Protein AF-A0A4Y2JC94-F1 (afdb_monomer)

Nearest PDB structures (foldseek):
  6weo-assembly5_L  TM=2.349E-01  e=5.778E+00  Mus musculus

Organism: Araneus ventricosus (NCBI:txid182803)

Structure (mmCIF, N/CA/C/O backbone):
data_AF-A0A4Y2JC94-F1
#
_entry.id   AF-A0A4Y2JC94-F1
#
loop_
_atom_site.group_PDB
_atom_site.id
_atom_site.type_symbol
_atom_site.label_atom_id
_atom_site.label_alt_id
_atom_site.label_comp_id
_atom_site.label_asym_id
_atom_site.label_entity_id
_atom_site.label_seq_id
_atom_site.pdbx_PDB_ins_code
_atom_site.Cartn_x
_atom_site.Cartn_y
_atom_site.Cartn_z
_atom_site.occupancy
_atom_site.B_iso_or_equiv
_atom_site.auth_seq_id
_atom_site.auth_comp_id
_atom_site.auth_asym_id
_atom_site.auth_atom_id
_atom_site.pdbx_PDB_model_num
ATOM 1 N N . MET A 1 1 ? -6.325 6.523 -26.803 1.00 33.41 1 MET A N 1
ATOM 2 C CA . MET A 1 1 ? -6.573 7.580 -25.798 1.00 33.41 1 MET A CA 1
ATOM 3 C C . MET A 1 1 ? -5.343 7.678 -24.905 1.00 33.41 1 MET A C 1
ATOM 5 O O . MET A 1 1 ? -5.201 6.906 -23.967 1.00 33.41 1 MET A O 1
ATOM 9 N N . TYR A 1 2 ? -4.386 8.533 -25.268 1.00 36.00 2 TYR A N 1
ATOM 10 C CA . TYR A 1 2 ? -3.167 8.730 -24.484 1.00 36.00 2 TYR A CA 1
ATOM 11 C C . TYR A 1 2 ? -3.521 9.603 -23.281 1.00 36.00 2 TYR A C 1
ATOM 13 O O . TYR A 1 2 ? -3.693 10.810 -23.431 1.00 36.00 2 TYR A O 1
ATOM 21 N N . MET A 1 3 ? -3.667 9.008 -22.095 1.00 40.44 3 MET A N 1
ATOM 22 C CA . MET A 1 3 ? -3.649 9.783 -20.855 1.00 40.44 3 MET A CA 1
ATOM 23 C C . MET A 1 3 ? -2.254 10.401 -20.719 1.00 40.44 3 MET A C 1
ATOM 25 O O . MET A 1 3 ? -1.326 9.794 -20.181 1.00 40.44 3 MET A O 1
ATOM 29 N N . VAL A 1 4 ? -2.092 11.620 -21.233 1.00 46.34 4 VAL A N 1
ATOM 30 C CA . VAL A 1 4 ? -1.063 12.536 -20.753 1.00 46.34 4 VAL A CA 1
ATOM 31 C C . VAL A 1 4 ? -1.440 12.816 -19.306 1.00 46.34 4 VAL A C 1
ATOM 33 O O . VAL A 1 4 ? -2.282 13.657 -19.016 1.00 46.34 4 VAL A O 1
ATOM 36 N N . ALA A 1 5 ? -0.886 12.018 -18.396 1.00 52.91 5 ALA A N 1
ATOM 37 C CA . ALA A 1 5 ? -1.022 12.244 -16.974 1.00 52.91 5 ALA A CA 1
ATOM 38 C C . ALA A 1 5 ? -0.443 13.629 -16.671 1.00 52.91 5 ALA A C 1
ATOM 40 O O . ALA A 1 5 ? 0.779 13.803 -16.617 1.00 52.91 5 ALA A O 1
ATOM 41 N N . CYS A 1 6 ? -1.313 14.620 -16.480 1.00 52.81 6 CYS A N 1
ATOM 42 C CA . CYS A 1 6 ? -0.955 15.799 -15.715 1.00 52.81 6 CYS A CA 1
ATOM 43 C C . CYS A 1 6 ? -0.529 15.277 -14.346 1.00 52.81 6 CYS A C 1
ATOM 45 O O . CYS A 1 6 ? -1.361 14.843 -13.557 1.00 52.81 6 CYS A O 1
ATOM 47 N N . ARG A 1 7 ? 0.783 15.237 -14.097 1.00 66.06 7 ARG A N 1
ATOM 48 C CA . ARG A 1 7 ? 1.368 14.872 -12.803 1.00 66.06 7 ARG A CA 1
ATOM 49 C C . ARG A 1 7 ? 1.030 15.969 -11.796 1.00 66.06 7 ARG A C 1
ATOM 51 O O . ARG A 1 7 ? 1.873 16.796 -11.469 1.00 66.06 7 ARG A O 1
ATOM 58 N N . ASN A 1 8 ? -0.226 16.006 -11.381 1.00 77.94 8 ASN A N 1
ATOM 59 C CA . ASN A 1 8 ? -0.781 16.945 -10.426 1.00 77.94 8 ASN A CA 1
ATOM 60 C C . ASN A 1 8 ? -1.123 16.216 -9.121 1.00 77.94 8 ASN A C 1
ATOM 62 O O . ASN A 1 8 ? -1.103 14.983 -9.044 1.00 77.94 8 ASN A O 1
ATOM 66 N N . GLU A 1 9 ? -1.414 16.991 -8.082 1.00 84.19 9 GLU A N 1
ATOM 67 C CA . GLU A 1 9 ? -1.680 16.466 -6.742 1.00 84.19 9 GLU A CA 1
ATOM 68 C C . GLU A 1 9 ? -2.864 15.499 -6.719 1.00 84.19 9 GLU A C 1
ATOM 70 O O . GLU A 1 9 ? -2.778 14.462 -6.070 1.00 84.19 9 GLU A O 1
ATOM 75 N N . ALA A 1 10 ? -3.912 15.762 -7.507 1.00 88.25 10 ALA A N 1
ATOM 76 C CA . ALA A 1 10 ? -5.076 14.883 -7.613 1.00 88.25 10 ALA A CA 1
ATOM 77 C C . ALA A 1 10 ? -4.709 13.477 -8.118 1.00 88.25 10 ALA A C 1
ATOM 79 O O . ALA A 1 10 ? -5.179 12.479 -7.575 1.00 88.25 10 ALA A O 1
ATOM 80 N N . THR A 1 11 ? -3.824 13.378 -9.115 1.00 89.19 11 THR A N 1
ATOM 81 C CA . THR A 1 11 ? -3.361 12.079 -9.633 1.00 89.19 11 THR A CA 1
ATOM 82 C C . THR A 1 11 ? -2.512 11.340 -8.601 1.00 89.19 11 THR A C 1
ATOM 84 O O . THR A 1 11 ? -2.644 10.128 -8.435 1.00 89.19 11 THR A O 1
ATOM 87 N N . SER A 1 12 ? -1.648 12.068 -7.888 1.00 89.06 12 SER A N 1
ATOM 88 C CA . SER A 1 12 ? -0.847 11.498 -6.800 1.00 89.06 12 SER A CA 1
ATOM 89 C C . SER A 1 12 ? -1.735 10.987 -5.664 1.00 89.06 12 SER A C 1
ATOM 91 O O . SER A 1 12 ? -1.486 9.915 -5.122 1.00 89.06 12 SER A O 1
ATOM 93 N N . GLU A 1 13 ? -2.781 11.732 -5.319 1.00 90.94 13 GLU A N 1
ATOM 94 C CA . GLU A 1 13 ? -3.723 11.379 -4.261 1.00 90.94 13 GLU A CA 1
ATOM 95 C C . GLU A 1 13 ? -4.585 10.172 -4.644 1.00 90.94 13 GLU A C 1
ATOM 97 O O . GLU A 1 13 ? -4.734 9.244 -3.852 1.00 90.94 13 GLU A O 1
ATOM 102 N N . ALA A 1 14 ? -5.083 10.124 -5.882 1.00 92.00 14 ALA A N 1
ATOM 103 C CA . ALA A 1 14 ? -5.807 8.963 -6.394 1.00 92.00 14 ALA A CA 1
ATOM 104 C C . ALA A 1 14 ? -4.934 7.699 -6.358 1.00 92.00 14 ALA A C 1
ATOM 106 O O . ALA A 1 14 ? -5.384 6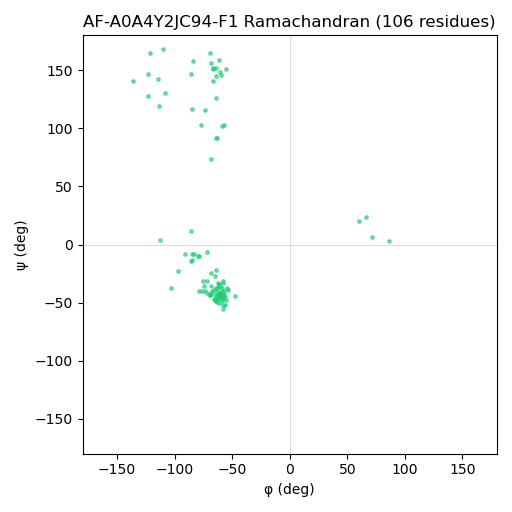.645 -5.908 1.00 92.00 14 ALA A O 1
ATOM 107 N N . LEU A 1 15 ? -3.665 7.812 -6.766 1.00 91.38 15 LEU A N 1
ATOM 108 C CA . LEU A 1 15 ? -2.712 6.707 -6.687 1.00 91.38 15 LEU A CA 1
ATOM 109 C C . LEU A 1 15 ? -2.461 6.281 -5.233 1.00 91.38 15 LEU A C 1
ATOM 111 O O . LEU A 1 15 ? -2.500 5.086 -4.946 1.00 91.38 15 LEU A O 1
ATOM 115 N N . ARG A 1 16 ? -2.281 7.236 -4.307 1.00 91.81 16 ARG A N 1
ATOM 116 C CA . ARG A 1 16 ? -2.153 6.968 -2.865 1.00 91.81 16 ARG A CA 1
ATOM 117 C C . ARG A 1 16 ? -3.351 6.183 -2.332 1.00 91.81 16 ARG A C 1
ATOM 119 O O . ARG A 1 16 ? -3.155 5.213 -1.604 1.00 91.81 16 ARG A O 1
ATOM 126 N N . LEU A 1 17 ? -4.574 6.602 -2.661 1.00 91.88 17 LEU A N 1
ATOM 127 C CA . LEU A 1 17 ? -5.811 5.972 -2.190 1.00 91.88 17 LEU A CA 1
ATOM 128 C C . LEU A 1 17 ? -5.960 4.547 -2.729 1.00 91.88 17 LEU A C 1
ATOM 130 O O . LEU A 1 17 ? -6.193 3.625 -1.948 1.00 91.88 17 LEU A O 1
ATOM 134 N N . LEU A 1 18 ? -5.760 4.357 -4.037 1.00 90.69 18 LEU A N 1
ATOM 135 C CA . LEU A 1 18 ? -5.808 3.036 -4.666 1.00 90.69 18 LEU A CA 1
ATOM 136 C C . LEU A 1 18 ? -4.794 2.090 -4.018 1.00 90.69 18 LEU A C 1
ATOM 138 O O . LEU A 1 18 ? -5.167 1.027 -3.521 1.00 90.69 18 LEU A O 1
ATOM 142 N N . TRP A 1 19 ? -3.532 2.513 -3.920 1.00 90.38 19 TRP A N 1
ATOM 143 C CA . TRP A 1 19 ? -2.463 1.669 -3.380 1.00 90.38 19 TRP A CA 1
ATOM 144 C C . TRP A 1 19 ? -2.591 1.385 -1.882 1.00 90.38 19 TRP A C 1
ATOM 146 O O . TRP A 1 19 ? -2.072 0.391 -1.380 1.00 90.38 19 TRP A O 1
ATOM 156 N N . ASN A 1 20 ? -3.279 2.256 -1.144 1.00 89.94 20 ASN A N 1
ATOM 157 C CA . ASN A 1 20 ? -3.571 2.036 0.268 1.00 89.94 20 ASN A CA 1
ATOM 158 C C . ASN A 1 20 ? -4.796 1.149 0.516 1.00 89.94 20 ASN A C 1
ATOM 160 O O . ASN A 1 20 ? -5.031 0.791 1.674 1.00 89.94 20 ASN A O 1
ATOM 164 N N . SER A 1 21 ? -5.550 0.815 -0.535 1.00 88.75 21 SER A N 1
ATOM 165 C CA . SER A 1 21 ? -6.724 -0.060 -0.480 1.00 88.75 21 SER A CA 1
ATOM 166 C C . SER A 1 21 ? -6.434 -1.516 -0.860 1.00 88.75 21 SER A C 1
ATOM 168 O O . SER A 1 21 ? -7.187 -2.404 -0.461 1.00 88.75 21 SER A O 1
ATOM 170 N N . PHE A 1 22 ? -5.359 -1.766 -1.612 1.00 89.00 22 PHE A N 1
ATOM 171 C CA . PHE A 1 22 ? -4.945 -3.106 -2.024 1.00 89.00 22 PHE A CA 1
ATOM 172 C C . PHE A 1 22 ? -4.080 -3.775 -0.954 1.00 89.00 22 PHE A C 1
ATOM 174 O O . PHE A 1 22 ? -3.345 -3.071 -0.275 1.00 89.00 22 PHE A O 1
ATOM 181 N N . PRO A 1 23 ? -4.149 -5.105 -0.770 1.00 86.38 23 PRO A N 1
ATOM 182 C CA . PRO A 1 23 ? -3.268 -5.826 0.150 1.00 86.38 23 PRO A CA 1
ATOM 183 C C . PRO A 1 23 ? -1.868 -6.093 -0.433 1.00 86.38 23 PRO A C 1
ATOM 185 O O . PRO A 1 23 ? -0.991 -6.567 0.289 1.00 86.38 23 PRO A O 1
ATOM 188 N N . ASP A 1 24 ? -1.678 -5.838 -1.728 1.00 87.25 24 ASP A N 1
ATOM 189 C CA . ASP A 1 24 ? -0.492 -6.217 -2.488 1.00 87.25 24 ASP A CA 1
ATOM 190 C C . ASP A 1 24 ? 0.782 -5.458 -2.079 1.00 87.25 24 ASP A C 1
ATOM 192 O O . ASP A 1 24 ? 0.761 -4.339 -1.550 1.00 87.25 24 ASP A O 1
ATOM 196 N N . ALA A 1 25 ? 1.923 -6.092 -2.358 1.00 85.88 25 ALA A N 1
ATOM 197 C CA . ALA A 1 25 ? 3.241 -5.498 -2.179 1.00 85.88 25 ALA A CA 1
ATOM 198 C C . ALA A 1 25 ? 3.426 -4.243 -3.050 1.00 85.88 25 ALA A C 1
ATOM 200 O O . ALA A 1 25 ? 2.739 -4.027 -4.053 1.00 85.88 25 ALA A O 1
ATOM 201 N N . TYR A 1 26 ? 4.378 -3.393 -2.667 1.00 87.56 26 TYR A N 1
ATOM 202 C CA . TYR A 1 26 ? 4.764 -2.273 -3.519 1.00 87.56 26 TYR A CA 1
ATOM 203 C C . TYR A 1 26 ? 5.433 -2.780 -4.798 1.00 87.56 26 TYR A C 1
ATOM 205 O O . TYR A 1 26 ? 6.257 -3.688 -4.750 1.00 87.56 26 TYR A O 1
ATOM 213 N N . ILE A 1 27 ? 5.138 -2.130 -5.927 1.00 88.94 27 ILE A N 1
ATOM 214 C CA . ILE A 1 27 ? 5.906 -2.325 -7.159 1.00 88.94 27 ILE A CA 1
ATOM 215 C C . ILE A 1 27 ? 7.331 -1.834 -6.917 1.00 88.94 27 ILE A C 1
ATOM 217 O O . ILE A 1 27 ? 7.531 -0.674 -6.551 1.00 88.94 27 ILE A O 1
ATOM 221 N N . SER A 1 28 ? 8.311 -2.690 -7.178 1.00 89.81 28 SER A N 1
ATOM 222 C CA . SER A 1 28 ? 9.728 -2.337 -7.159 1.00 89.81 28 SER A CA 1
ATOM 223 C C . SER A 1 28 ? 10.177 -1.710 -8.482 1.00 89.81 28 SER A C 1
ATOM 225 O O . SER A 1 28 ? 9.601 -1.937 -9.555 1.00 89.81 28 SER A O 1
ATOM 227 N N . PHE A 1 29 ? 11.277 -0.952 -8.450 1.00 89.88 29 PHE A N 1
ATOM 228 C CA . PHE A 1 29 ? 11.864 -0.424 -9.686 1.00 89.88 29 PHE A CA 1
ATOM 229 C C . PHE A 1 29 ? 12.311 -1.546 -10.634 1.00 89.88 29 PHE A C 1
ATOM 231 O O . PHE A 1 29 ? 12.206 -1.408 -11.856 1.00 89.88 29 PHE A O 1
ATOM 238 N N . LYS A 1 30 ? 12.782 -2.669 -10.079 1.00 90.31 30 LYS A N 1
ATOM 239 C CA . LYS A 1 30 ? 13.204 -3.843 -10.846 1.00 90.31 30 LYS A CA 1
ATOM 240 C C . LYS A 1 30 ? 12.046 -4.448 -11.638 1.00 90.31 30 LYS A C 1
ATOM 242 O O . LYS A 1 30 ? 12.220 -4.725 -12.824 1.00 90.31 30 LYS A O 1
ATOM 247 N N . GLU A 1 31 ? 10.874 -4.612 -11.029 1.00 91.62 31 GLU A N 1
ATOM 248 C CA . GLU A 1 31 ? 9.675 -5.111 -11.720 1.00 91.62 31 GLU A CA 1
ATOM 249 C C . GLU A 1 31 ? 9.239 -4.151 -12.826 1.00 91.62 31 GLU A C 1
ATOM 251 O O . GLU A 1 31 ? 9.054 -4.570 -13.971 1.00 91.62 31 GLU A O 1
ATOM 256 N N . LEU A 1 32 ? 9.189 -2.848 -12.527 1.00 91.25 32 LEU A N 1
ATOM 257 C CA . LEU A 1 32 ? 8.861 -1.823 -13.520 1.00 91.25 32 LEU A CA 1
ATOM 258 C C . LEU A 1 32 ? 9.818 -1.881 -14.723 1.00 91.25 32 LEU A C 1
ATOM 260 O O . LEU A 1 32 ? 9.384 -1.833 -15.874 1.00 91.25 32 LEU A O 1
ATOM 264 N N . LYS A 1 33 ? 11.125 -2.002 -14.466 1.00 92.31 33 LYS A N 1
ATOM 265 C CA . LYS A 1 33 ? 12.152 -2.101 -15.510 1.00 92.31 33 LYS A CA 1
ATOM 266 C C . LYS A 1 33 ? 12.063 -3.410 -16.290 1.00 92.31 33 LYS A C 1
ATOM 268 O O . LYS A 1 33 ? 12.289 -3.397 -17.493 1.00 92.31 33 LYS A O 1
ATOM 273 N N . THR A 1 34 ? 11.715 -4.511 -15.634 1.00 93.00 34 THR A N 1
ATOM 274 C CA . THR A 1 34 ? 11.565 -5.819 -16.287 1.00 93.00 34 THR A CA 1
ATOM 275 C C .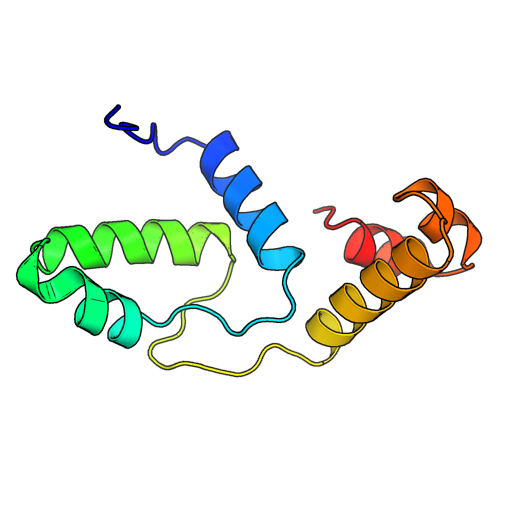 THR A 1 34 ? 10.412 -5.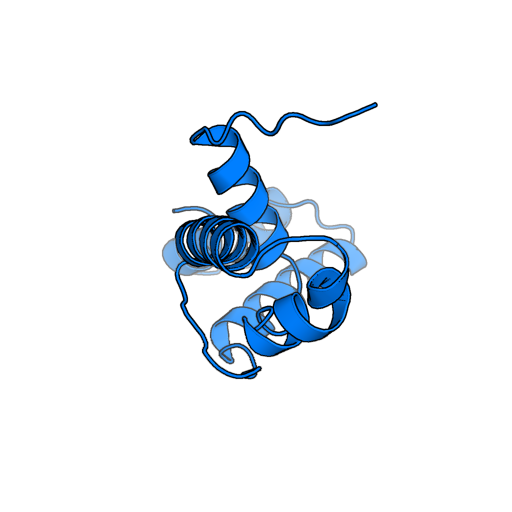799 -17.290 1.00 93.00 34 THR A C 1
ATOM 277 O O . THR A 1 34 ? 10.575 -6.263 -18.413 1.00 93.00 34 THR A O 1
ATOM 280 N N . VAL A 1 35 ? 9.275 -5.201 -16.924 1.00 94.31 35 VAL A N 1
ATOM 281 C CA . VAL A 1 35 ? 8.082 -5.155 -17.787 1.00 94.31 35 VAL A CA 1
ATOM 282 C C . VAL A 1 35 ? 8.198 -4.087 -18.879 1.00 94.31 35 VAL A C 1
ATOM 284 O O . VAL A 1 35 ? 7.813 -4.321 -20.022 1.00 94.31 35 VAL A O 1
ATOM 287 N N . PHE A 1 36 ? 8.741 -2.910 -18.554 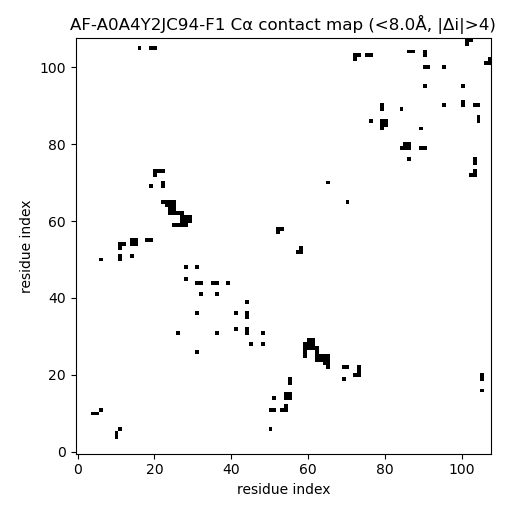1.00 93.75 36 PHE A N 1
ATOM 288 C CA . PHE A 1 36 ? 8.703 -1.745 -19.446 1.00 93.75 36 PHE A CA 1
ATOM 289 C C . PHE A 1 36 ? 10.068 -1.309 -20.001 1.00 93.75 36 PHE A C 1
ATOM 291 O O . PHE A 1 36 ? 10.143 -0.307 -20.718 1.00 93.75 36 PHE A O 1
ATOM 298 N N . GLY A 1 37 ? 11.143 -2.045 -19.711 1.00 91.69 37 GLY A N 1
ATOM 299 C CA . GLY A 1 37 ? 12.518 -1.731 -20.124 1.00 91.69 37 GLY A CA 1
ATOM 300 C C . GLY A 1 37 ? 12.719 -1.607 -21.633 1.00 91.69 37 GLY A C 1
ATOM 301 O O . GLY A 1 37 ? 13.520 -0.791 -22.076 1.00 91.69 37 GLY A O 1
ATOM 302 N N . ASN A 1 38 ? 11.945 -2.363 -22.415 1.00 93.38 38 ASN A N 1
ATOM 303 C CA . ASN A 1 38 ? 12.009 -2.342 -23.879 1.00 93.38 38 ASN A CA 1
ATOM 304 C C . ASN A 1 38 ? 11.147 -1.230 -24.502 1.00 93.38 38 ASN A C 1
ATOM 306 O O . ASN A 1 38 ? 11.269 -0.951 -25.690 1.00 93.38 38 ASN A O 1
ATOM 310 N N . VAL A 1 39 ? 10.262 -0.608 -23.715 1.00 94.31 39 VAL A N 1
ATOM 311 C CA . VAL A 1 39 ? 9.297 0.401 -24.184 1.00 94.31 39 VAL A CA 1
ATOM 312 C C . VAL A 1 39 ? 9.748 1.812 -23.812 1.00 94.31 39 VAL A C 1
ATOM 314 O O . VAL A 1 39 ? 9.562 2.756 -24.578 1.00 94.31 39 VAL A O 1
ATOM 317 N N . PHE A 1 40 ? 10.347 1.977 -22.632 1.00 94.00 40 PHE A N 1
ATOM 318 C CA . PHE A 1 40 ? 10.756 3.278 -22.116 1.00 94.00 40 PHE A CA 1
ATOM 319 C C . PHE A 1 40 ? 12.247 3.323 -21.797 1.00 94.00 40 PHE A C 1
ATOM 321 O O . PHE A 1 40 ? 12.832 2.369 -21.296 1.00 94.00 40 PHE A O 1
ATOM 328 N N . THR A 1 41 ? 12.850 4.496 -21.996 1.00 93.50 41 THR A N 1
ATOM 329 C CA . THR A 1 41 ? 14.233 4.746 -21.576 1.00 93.50 41 THR A CA 1
ATOM 330 C C . THR A 1 41 ? 14.373 4.669 -20.054 1.00 93.50 41 THR A C 1
ATOM 332 O O . THR A 1 41 ? 13.454 5.028 -19.311 1.00 93.50 41 THR A O 1
ATOM 335 N N . ASP A 1 42 ? 15.561 4.302 -19.568 1.00 91.44 42 ASP A N 1
ATOM 336 C CA . ASP A 1 42 ? 15.859 4.221 -18.127 1.00 91.44 42 ASP A CA 1
ATOM 337 C C . ASP A 1 42 ? 15.554 5.548 -17.398 1.00 91.44 42 ASP A C 1
ATOM 339 O O . ASP A 1 42 ? 14.974 5.563 -16.310 1.00 91.44 42 ASP A O 1
ATOM 343 N N . LYS A 1 43 ? 15.818 6.692 -18.051 1.00 92.31 43 LYS A N 1
ATOM 344 C CA . LYS A 1 43 ? 15.457 8.030 -17.546 1.00 92.31 43 LYS A CA 1
ATOM 345 C C . LYS A 1 43 ? 13.944 8.192 -17.363 1.00 92.31 43 LYS A C 1
ATOM 347 O O . LYS A 1 43 ? 13.505 8.740 -16.347 1.00 92.31 43 LYS A O 1
ATOM 352 N N . LYS A 1 44 ? 13.138 7.733 -18.328 1.00 92.06 44 LYS A N 1
ATOM 353 C CA . LYS A 1 44 ? 11.672 7.804 -18.253 1.00 92.06 44 LYS A CA 1
ATOM 354 C C . LYS A 1 44 ? 11.134 6.864 -17.175 1.00 92.06 44 LYS A C 1
ATOM 356 O O . LYS A 1 44 ? 10.308 7.308 -16.377 1.00 92.06 44 LYS A O 1
ATOM 361 N N . LEU A 1 45 ? 11.653 5.640 -17.085 1.00 93.06 45 LEU A N 1
ATOM 362 C CA . LEU A 1 45 ? 11.292 4.669 -16.045 1.00 93.06 45 LEU A CA 1
ATOM 363 C C . LEU A 1 45 ? 11.582 5.208 -14.643 1.00 93.06 45 LEU A C 1
ATOM 365 O O . LEU A 1 45 ? 10.683 5.245 -13.807 1.00 93.06 45 LEU A O 1
ATOM 369 N N . LYS A 1 46 ? 12.784 5.748 -14.405 1.00 91.50 46 LYS A N 1
ATOM 370 C CA . LYS A 1 46 ? 13.138 6.402 -13.130 1.00 91.50 46 LYS A CA 1
ATOM 371 C C . LYS A 1 46 ? 12.215 7.568 -12.786 1.00 91.50 46 LYS A C 1
ATOM 373 O O . LYS A 1 46 ? 11.993 7.859 -11.614 1.00 91.50 46 LYS A O 1
ATOM 378 N N . SER A 1 47 ? 11.719 8.287 -13.791 1.00 91.88 47 SER A N 1
ATOM 379 C CA . SER A 1 47 ? 10.783 9.392 -13.584 1.00 91.88 47 SER A CA 1
ATOM 380 C C . SER A 1 47 ? 9.382 8.905 -13.206 1.00 91.88 47 SER A C 1
ATOM 382 O O . SER A 1 47 ? 8.744 9.516 -12.353 1.00 91.88 47 SER A O 1
ATOM 384 N N . ILE A 1 48 ? 8.903 7.824 -13.829 1.00 91.12 48 ILE A N 1
ATOM 385 C CA . ILE A 1 48 ? 7.629 7.178 -13.478 1.00 91.12 48 ILE A CA 1
ATOM 386 C C . ILE A 1 48 ? 7.717 6.598 -12.066 1.00 91.12 48 ILE A C 1
ATOM 388 O O . ILE A 1 48 ? 6.855 6.882 -11.240 1.00 91.12 48 ILE A O 1
ATOM 392 N N . TYR A 1 49 ? 8.797 5.878 -11.765 1.00 90.81 49 TYR A N 1
ATOM 393 C CA . TYR A 1 49 ? 8.992 5.260 -10.459 1.00 90.81 49 TYR A CA 1
ATOM 394 C C . TYR A 1 49 ? 9.053 6.285 -9.326 1.00 90.81 49 TYR A C 1
ATOM 396 O O . TYR A 1 49 ? 8.381 6.125 -8.318 1.00 90.81 49 TYR A O 1
ATOM 404 N N . ARG A 1 50 ? 9.779 7.395 -9.515 1.00 90.12 50 ARG A N 1
ATOM 405 C CA . ARG A 1 50 ? 9.810 8.48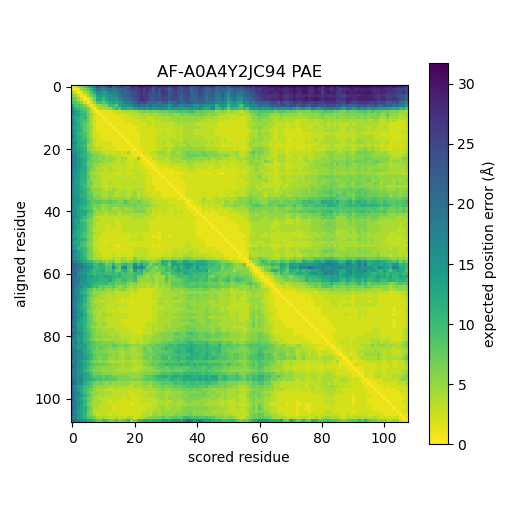7 -8.527 1.00 90.12 50 ARG A CA 1
ATOM 406 C C . ARG A 1 50 ? 8.438 9.105 -8.275 1.00 90.12 50 ARG A C 1
ATOM 408 O O . ARG A 1 50 ? 8.150 9.478 -7.144 1.00 90.12 50 ARG A O 1
ATOM 415 N N . PHE A 1 51 ? 7.605 9.230 -9.309 1.00 90.62 51 PHE A N 1
ATOM 416 C CA . PHE A 1 51 ? 6.235 9.714 -9.140 1.00 90.62 51 PHE A CA 1
ATOM 417 C C . PHE A 1 51 ? 5.399 8.725 -8.320 1.00 90.62 51 PHE A C 1
ATOM 419 O O . PHE A 1 51 ? 4.746 9.136 -7.367 1.00 90.62 51 PHE A O 1
ATOM 426 N N . TYR A 1 52 ? 5.480 7.433 -8.649 1.00 90.56 52 TYR A N 1
ATOM 427 C CA . TYR A 1 52 ? 4.825 6.367 -7.893 1.00 90.56 52 TYR A CA 1
ATOM 428 C C . TYR A 1 52 ? 5.274 6.350 -6.425 1.00 90.56 52 TYR A C 1
ATOM 430 O O . TYR A 1 52 ? 4.436 6.515 -5.546 1.00 90.56 52 TYR A O 1
ATOM 438 N N . ALA A 1 53 ? 6.583 6.263 -6.163 1.00 89.19 53 ALA A N 1
ATOM 439 C CA . ALA A 1 53 ? 7.157 6.205 -4.817 1.00 89.19 53 ALA A CA 1
ATOM 440 C C . ALA A 1 53 ? 6.755 7.418 -3.962 1.00 89.19 53 ALA A C 1
ATOM 442 O O . ALA A 1 53 ? 6.396 7.276 -2.796 1.00 89.19 53 ALA A O 1
ATOM 443 N N . ARG A 1 54 ? 6.731 8.620 -4.559 1.00 88.44 54 ARG A N 1
ATOM 444 C CA . ARG A 1 54 ? 6.261 9.835 -3.878 1.00 88.44 54 ARG A CA 1
ATOM 445 C C . ARG A 1 54 ? 4.778 9.764 -3.508 1.00 88.44 54 ARG A C 1
ATOM 447 O O . ARG A 1 54 ? 4.405 10.276 -2.459 1.00 88.44 54 ARG A O 1
ATOM 454 N N . ALA A 1 55 ? 3.943 9.173 -4.359 1.00 88.69 55 ALA A N 1
ATOM 455 C CA . ALA A 1 55 ? 2.512 9.052 -4.106 1.00 88.69 55 ALA A CA 1
ATOM 456 C C . ALA A 1 55 ? 2.201 8.024 -3.011 1.00 88.69 55 ALA A C 1
ATOM 458 O O . ALA A 1 55 ? 1.346 8.269 -2.163 1.00 88.69 55 ALA A O 1
ATOM 459 N N . VAL A 1 56 ? 2.895 6.883 -3.020 1.00 84.75 56 VAL A N 1
ATOM 460 C CA . VAL A 1 56 ? 2.651 5.796 -2.059 1.00 84.75 56 VAL A CA 1
ATOM 461 C C . VAL A 1 56 ? 3.403 5.965 -0.736 1.00 84.75 56 VAL A C 1
ATOM 463 O O . VAL A 1 56 ? 3.036 5.324 0.242 1.00 84.75 56 VAL A O 1
ATOM 466 N N . GLY A 1 57 ? 4.390 6.866 -0.683 1.00 77.12 57 GLY A N 1
ATOM 467 C CA . GLY A 1 57 ? 5.114 7.232 0.537 1.00 77.12 57 GLY A CA 1
ATOM 468 C C . GLY A 1 57 ? 6.303 6.331 0.872 1.00 77.12 57 GLY A C 1
ATOM 469 O O . GLY A 1 57 ? 6.952 6.555 1.888 1.00 77.12 57 GLY A O 1
ATOM 470 N N . GLU A 1 58 ? 6.619 5.347 0.028 1.00 73.44 58 GLU A N 1
ATOM 471 C CA . GLU A 1 58 ? 7.716 4.404 0.249 1.00 73.44 58 GLU A CA 1
ATOM 472 C C . GLU A 1 58 ? 8.522 4.177 -1.039 1.00 73.44 58 GLU A C 1
ATOM 474 O O . GLU A 1 58 ? 7.973 4.113 -2.143 1.00 73.44 58 GLU A O 1
ATOM 479 N N . PHE A 1 59 ? 9.846 4.076 -0.894 1.00 67.81 59 PHE A N 1
ATOM 480 C CA . PHE A 1 59 ? 10.775 3.733 -1.969 1.00 67.81 59 PHE A CA 1
ATOM 481 C C . PHE A 1 59 ? 11.398 2.380 -1.657 1.00 67.81 59 PHE A C 1
ATOM 483 O O . PHE A 1 59 ? 12.111 2.250 -0.668 1.00 67.81 59 PHE A O 1
ATOM 490 N N . HIS A 1 60 ? 11.177 1.411 -2.540 1.00 68.56 60 HIS A N 1
ATOM 491 C CA . HIS A 1 60 ? 11.726 0.067 -2.396 1.00 68.56 60 HIS A CA 1
ATOM 492 C C . HIS A 1 60 ? 12.563 -0.307 -3.616 1.00 68.56 60 HIS A C 1
ATOM 494 O O . HIS A 1 60 ? 12.121 -0.170 -4.760 1.00 68.56 60 HIS A O 1
ATOM 500 N N . GLU A 1 61 ? 13.801 -0.746 -3.412 1.00 66.81 61 GLU A N 1
ATOM 501 C CA . GLU A 1 61 ? 14.627 -1.246 -4.520 1.00 66.81 61 GLU A CA 1
ATOM 502 C C . GLU A 1 61 ? 14.178 -2.652 -4.958 1.00 66.81 61 GLU A C 1
ATOM 504 O O . GLU A 1 61 ? 14.198 -2.976 -6.151 1.00 66.81 61 GLU A O 1
ATOM 509 N N . TYR A 1 62 ? 13.675 -3.439 -4.004 1.00 72.12 62 TYR A N 1
ATOM 510 C CA . TYR A 1 62 ? 13.180 -4.806 -4.165 1.00 72.12 62 TYR A CA 1
ATOM 511 C C . TYR A 1 62 ? 11.712 -4.912 -3.739 1.00 72.12 62 TYR A C 1
ATOM 513 O O . TYR A 1 62 ? 11.180 -4.006 -3.111 1.00 72.12 62 TYR A O 1
ATOM 521 N N . ALA A 1 63 ? 11.030 -5.996 -4.107 1.00 75.00 63 ALA A N 1
ATOM 522 C CA . ALA A 1 63 ? 9.661 -6.225 -3.656 1.00 75.00 63 ALA A CA 1
ATOM 523 C C . ALA A 1 63 ? 9.673 -6.645 -2.178 1.00 75.00 63 ALA A C 1
ATOM 525 O O . ALA A 1 63 ? 10.206 -7.702 -1.842 1.00 75.00 63 ALA A O 1
ATOM 526 N N . GLU A 1 64 ? 9.083 -5.823 -1.311 1.00 78.06 64 GLU A N 1
ATOM 527 C CA . GLU A 1 64 ? 8.944 -6.111 0.117 1.00 78.06 64 GLU A CA 1
ATOM 528 C C . GLU A 1 64 ? 7.470 -6.291 0.506 1.00 78.06 64 GLU A C 1
ATOM 530 O O . GLU A 1 64 ? 6.590 -5.590 -0.017 1.00 78.06 64 GLU A O 1
ATOM 535 N N . PRO A 1 65 ? 7.165 -7.229 1.423 1.00 81.69 65 PRO A N 1
ATOM 536 C CA . PRO A 1 65 ? 5.817 -7.386 1.943 1.00 81.69 65 PRO A CA 1
ATOM 537 C C . PRO A 1 65 ? 5.388 -6.140 2.727 1.00 81.69 65 PRO A C 1
ATOM 539 O O . PRO A 1 65 ? 6.174 -5.512 3.433 1.00 81.69 65 PRO A O 1
ATOM 542 N N . ARG A 1 66 ? 4.100 -5.795 2.639 1.00 87.56 66 ARG A N 1
ATOM 543 C CA . ARG A 1 66 ? 3.532 -4.668 3.390 1.00 87.56 66 ARG A CA 1
ATOM 544 C C . ARG A 1 66 ? 3.535 -4.945 4.890 1.00 87.56 66 ARG A C 1
ATOM 546 O O . ARG A 1 66 ? 3.375 -6.089 5.321 1.00 87.56 66 ARG A O 1
ATOM 553 N N . SER A 1 67 ? 3.613 -3.871 5.676 1.00 89.94 67 SER A N 1
ATOM 554 C CA . SER A 1 67 ? 3.504 -3.942 7.133 1.00 89.94 67 SER A CA 1
ATOM 555 C C . SER A 1 67 ? 2.210 -4.628 7.578 1.00 89.94 67 SER A C 1
ATOM 557 O O . SER A 1 67 ? 1.166 -4.524 6.924 1.00 89.94 67 SER A O 1
ATOM 559 N N . LEU A 1 68 ? 2.255 -5.276 8.744 1.00 92.94 68 LEU A N 1
ATOM 560 C CA . LEU A 1 68 ? 1.078 -5.899 9.352 1.00 92.94 68 LEU A CA 1
ATOM 561 C C . LEU A 1 68 ? -0.082 -4.901 9.483 1.00 92.94 68 LEU A C 1
ATOM 563 O O . LEU A 1 68 ? -1.226 -5.235 9.200 1.00 92.94 68 LEU A O 1
ATOM 567 N N . GLN A 1 69 ? 0.216 -3.648 9.840 1.00 92.62 69 GLN A N 1
ATOM 568 C CA . GLN A 1 69 ? -0.792 -2.599 9.976 1.00 92.62 69 GLN A CA 1
ATOM 569 C C . GLN A 1 69 ? -1.560 -2.364 8.666 1.00 92.62 69 GLN A C 1
ATOM 571 O O . GLN A 1 69 ? -2.779 -2.189 8.677 1.00 92.62 69 GLN A O 1
ATOM 576 N N . HIS A 1 70 ? -0.862 -2.377 7.529 1.00 92.19 70 HIS A N 1
ATOM 577 C CA . HIS A 1 70 ? -1.487 -2.238 6.219 1.00 92.19 70 HIS A CA 1
ATOM 578 C C . HIS A 1 70 ? -2.342 -3.461 5.862 1.00 92.19 70 HIS A C 1
ATOM 580 O O . HIS A 1 70 ? -3.473 -3.299 5.407 1.00 92.19 70 HIS A O 1
ATOM 586 N N . GLN A 1 71 ? -1.858 -4.673 6.146 1.00 92.38 71 GLN A N 1
ATOM 587 C CA . GLN A 1 71 ? -2.638 -5.898 5.936 1.00 92.38 71 GLN A CA 1
ATOM 588 C C . GLN A 1 71 ? -3.926 -5.895 6.774 1.00 92.38 71 GLN A C 1
ATOM 590 O O . GLN A 1 71 ? -5.009 -6.147 6.243 1.00 92.38 71 GLN A O 1
ATOM 595 N N . CYS A 1 72 ? -3.838 -5.509 8.052 1.00 93.62 72 CYS A N 1
ATOM 596 C CA . CYS A 1 72 ? -5.000 -5.332 8.923 1.00 93.62 72 CYS A CA 1
ATOM 597 C C . CYS A 1 72 ? -6.002 -4.332 8.333 1.00 93.62 72 CYS A C 1
ATOM 599 O O . CYS A 1 72 ? -7.202 -4.600 8.327 1.00 93.62 72 CYS A O 1
ATOM 601 N N . ARG A 1 73 ? -5.525 -3.208 7.781 1.00 94.56 73 ARG A N 1
ATOM 602 C CA . ARG A 1 73 ? -6.375 -2.207 7.118 1.00 94.56 73 ARG A CA 1
ATOM 603 C C . ARG A 1 73 ? -7.208 -2.822 5.995 1.00 94.56 73 ARG A C 1
ATOM 605 O O . ARG A 1 73 ? -8.426 -2.648 5.962 1.00 94.56 73 ARG A O 1
ATOM 612 N N . SER A 1 74 ? -6.549 -3.542 5.091 1.00 92.88 74 SER A N 1
ATOM 613 C CA . SER A 1 74 ? -7.183 -4.147 3.918 1.00 92.88 74 SER A CA 1
ATOM 614 C C . SER A 1 74 ? -8.173 -5.243 4.319 1.00 92.88 74 SER A C 1
ATOM 616 O O . SER A 1 74 ? -9.273 -5.304 3.768 1.00 92.88 74 SER A O 1
ATOM 618 N N . ILE A 1 75 ? -7.842 -6.047 5.336 1.00 93.50 75 ILE A N 1
ATOM 619 C CA . ILE A 1 75 ? -8.740 -7.071 5.891 1.00 93.50 75 ILE A CA 1
ATOM 620 C C . ILE A 1 75 ? -9.984 -6.435 6.519 1.00 93.50 75 ILE A C 1
ATOM 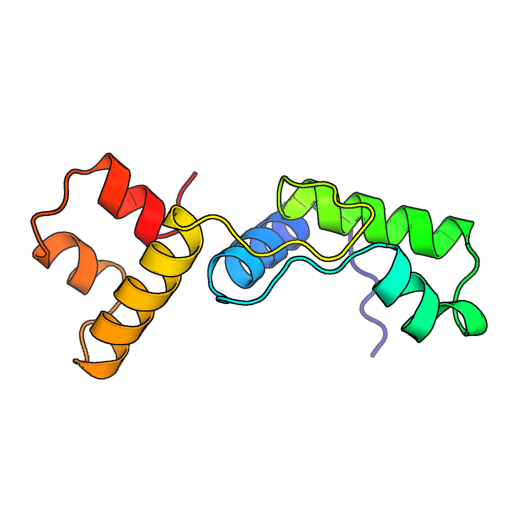622 O O . ILE A 1 75 ? -11.094 -6.845 6.191 1.00 93.50 75 ILE A O 1
ATOM 626 N N . VAL A 1 76 ? -9.835 -5.410 7.364 1.00 93.50 76 VAL A N 1
ATOM 627 C CA . VAL A 1 76 ? -10.982 -4.735 8.001 1.00 93.50 76 VAL A CA 1
ATOM 628 C C . VAL A 1 76 ? -11.929 -4.163 6.945 1.00 93.50 76 VAL A C 1
ATOM 630 O O . VAL A 1 76 ? -13.135 -4.406 6.998 1.00 93.50 76 VAL A O 1
ATOM 633 N N . ARG 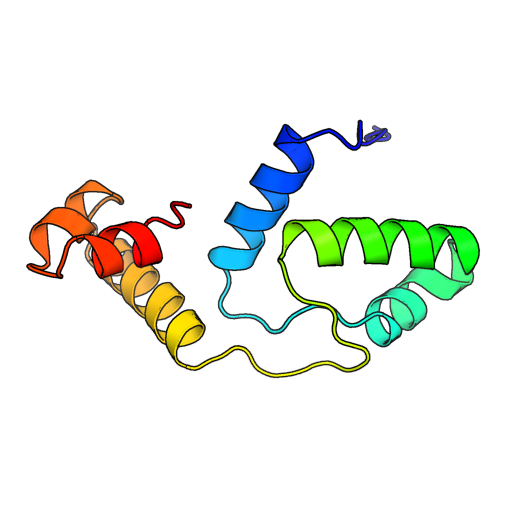A 1 77 ? -11.393 -3.461 5.937 1.00 93.81 77 ARG A N 1
ATOM 634 C CA . ARG A 1 77 ? -12.203 -2.910 4.836 1.00 93.81 77 ARG A CA 1
ATOM 635 C C . ARG A 1 77 ? -12.927 -4.007 4.052 1.00 93.81 77 ARG A C 1
ATOM 637 O O . ARG A 1 77 ? -14.092 -3.838 3.693 1.00 93.81 77 ARG A O 1
ATOM 644 N N . ARG A 1 78 ? -12.253 -5.133 3.803 1.00 92.62 78 ARG A N 1
ATOM 645 C CA . ARG A 1 78 ? -12.832 -6.296 3.121 1.00 92.62 78 ARG A CA 1
ATOM 646 C C . ARG A 1 78 ? -13.981 -6.907 3.923 1.00 92.62 78 ARG A C 1
ATOM 648 O O . ARG A 1 78 ? -15.057 -7.086 3.361 1.00 92.62 78 ARG A O 1
ATOM 655 N N . VAL A 1 79 ? -13.776 -7.168 5.213 1.00 93.69 79 VAL A N 1
ATOM 656 C CA . VAL A 1 79 ? -14.792 -7.755 6.099 1.00 93.69 79 VAL A CA 1
ATOM 657 C C . VAL A 1 79 ? -16.025 -6.856 6.182 1.00 93.69 79 VAL A C 1
ATOM 659 O O . VAL A 1 79 ? -17.145 -7.349 6.083 1.00 93.69 79 VAL A O 1
ATOM 662 N N . LEU A 1 80 ? -15.855 -5.536 6.299 1.00 92.56 80 LEU A N 1
ATOM 663 C CA . LEU A 1 80 ? -16.989 -4.604 6.301 1.00 92.56 80 LEU A CA 1
ATOM 664 C C . LEU A 1 80 ? -17.789 -4.675 4.996 1.00 92.56 80 LEU A C 1
ATOM 666 O O . LEU A 1 80 ? -19.011 -4.812 5.036 1.00 92.56 80 LEU A O 1
ATOM 670 N N . ARG A 1 81 ? -17.100 -4.684 3.849 1.00 90.50 81 ARG A N 1
ATOM 671 C CA . ARG A 1 81 ? -17.738 -4.841 2.535 1.00 90.50 81 ARG A CA 1
ATOM 672 C C . ARG A 1 81 ? -18.491 -6.168 2.413 1.00 90.50 81 ARG A C 1
ATOM 674 O O . ARG A 1 81 ? -19.614 -6.179 1.916 1.00 90.50 81 ARG A O 1
ATOM 681 N N . GLU A 1 82 ? -17.888 -7.276 2.840 1.00 93.25 82 GLU A N 1
ATOM 682 C CA . GLU A 1 82 ? -18.508 -8.612 2.811 1.00 93.25 82 GLU A CA 1
ATOM 683 C C . GLU A 1 82 ? -19.760 -8.679 3.699 1.00 93.25 82 GLU A C 1
ATOM 685 O O . GLU A 1 82 ? -20.747 -9.312 3.328 1.00 93.25 82 GLU A O 1
ATOM 690 N N . ASN A 1 83 ? -19.766 -7.937 4.808 1.00 92.56 83 ASN A N 1
ATOM 691 C CA . ASN A 1 83 ? -20.914 -7.797 5.704 1.00 92.56 83 ASN A CA 1
ATOM 692 C C . ASN A 1 83 ? -21.902 -6.691 5.290 1.00 92.56 83 ASN A C 1
ATOM 694 O O . ASN A 1 83 ? -22.794 -6.355 6.063 1.00 92.56 83 ASN A O 1
ATOM 698 N N . LYS A 1 84 ? -21.781 -6.136 4.075 1.00 91.44 84 LYS A N 1
ATOM 699 C CA . LYS A 1 84 ? -22.650 -5.069 3.534 1.00 91.44 84 LYS A CA 1
ATOM 700 C C . LYS A 1 84 ? -22.637 -3.767 4.346 1.00 91.44 84 LYS A C 1
ATOM 702 O O . LYS A 1 84 ? -23.533 -2.940 4.197 1.00 91.44 84 LYS A O 1
ATOM 707 N N . ASN A 1 85 ? -21.604 -3.558 5.153 1.00 92.12 85 ASN A N 1
ATOM 708 C CA . ASN A 1 85 ? -21.396 -2.308 5.863 1.00 92.12 85 ASN A CA 1
ATOM 709 C C . ASN A 1 85 ? -20.658 -1.342 4.938 1.00 92.12 85 ASN A C 1
ATOM 711 O O . ASN A 1 85 ? -19.529 -1.604 4.513 1.00 92.12 85 ASN A O 1
ATOM 715 N N . TRP A 1 86 ? -21.319 -0.237 4.599 1.00 89.75 86 TRP A N 1
ATOM 716 C CA . TRP A 1 86 ? -20.736 0.782 3.734 1.00 89.75 86 TRP A CA 1
ATOM 717 C C . TRP A 1 86 ? -19.559 1.475 4.421 1.00 89.75 86 TRP A C 1
ATOM 719 O O . TRP A 1 86 ? -19.508 1.543 5.640 1.00 89.75 86 TRP A O 1
ATOM 729 N N . ILE A 1 87 ? -18.584 1.957 3.662 1.00 88.81 87 ILE A N 1
ATOM 730 C CA . ILE A 1 87 ? -17.449 2.721 4.193 1.00 88.81 87 ILE A CA 1
ATOM 731 C C . ILE A 1 87 ? -17.666 4.173 3.757 1.00 88.81 87 ILE A C 1
ATOM 733 O O . ILE A 1 87 ? -17.863 4.380 2.556 1.00 88.81 87 ILE A O 1
ATOM 737 N N . PRO A 1 88 ? -17.581 5.167 4.663 1.00 90.06 88 PRO A N 1
ATOM 738 C CA . PRO A 1 88 ? -16.987 5.115 6.010 1.00 90.06 88 PRO A CA 1
ATOM 739 C C . PRO A 1 88 ? -17.931 4.746 7.174 1.00 90.06 88 PRO A C 1
ATOM 741 O O . PRO A 1 88 ? -17.456 4.526 8.288 1.00 90.06 88 PRO A O 1
ATOM 744 N N . GLU A 1 89 ? -19.243 4.653 6.965 1.00 90.69 89 GLU A N 1
ATOM 745 C CA . GLU A 1 89 ? -20.243 4.531 8.044 1.00 90.69 89 GLU A CA 1
ATOM 746 C C . GLU A 1 89 ? -20.088 3.249 8.877 1.00 90.69 89 GLU A C 1
ATOM 748 O O . GLU A 1 89 ? -20.226 3.248 10.095 1.00 90.69 89 GLU A O 1
ATOM 753 N N . GLY A 1 90 ? -19.740 2.145 8.235 1.00 90.75 90 GLY A N 1
ATOM 754 C CA . GLY A 1 90 ? -19.468 0.867 8.875 1.00 90.75 90 GLY A CA 1
ATOM 755 C C . GLY A 1 90 ? -18.243 0.909 9.780 1.00 90.75 90 GLY A C 1
ATOM 756 O O . GLY A 1 90 ? -18.193 0.166 10.753 1.00 90.75 90 GLY A O 1
ATOM 757 N N . ILE A 1 91 ? -17.274 1.793 9.509 1.00 92.88 91 ILE A N 1
ATOM 758 C CA . ILE A 1 91 ? -16.077 1.960 10.347 1.00 92.88 91 ILE A CA 1
ATOM 759 C C . ILE A 1 91 ? -16.426 2.731 11.617 1.00 92.88 91 ILE A C 1
ATOM 761 O O . ILE A 1 91 ? -15.975 2.344 12.697 1.00 92.88 91 ILE A O 1
ATOM 765 N N . SER A 1 92 ? -17.270 3.764 11.529 1.00 90.62 92 SER A N 1
ATOM 766 C CA . SER A 1 92 ? -17.673 4.544 12.709 1.00 90.62 92 SER A CA 1
ATOM 767 C C . SER A 1 92 ? -18.461 3.711 13.729 1.00 90.62 92 SER A C 1
ATOM 769 O O . SER A 1 92 ? -18.441 4.015 14.920 1.00 90.62 92 SER A O 1
ATOM 771 N N . GLN A 1 93 ? -19.064 2.605 13.286 1.00 90.19 93 GLN A N 1
ATOM 772 C CA . GLN A 1 93 ? -19.806 1.652 14.117 1.00 90.19 93 GLN A CA 1
ATOM 773 C C . GLN A 1 93 ? -18.925 0.583 14.793 1.00 90.19 93 GLN A C 1
ATOM 775 O O . GLN A 1 93 ? -19.408 -0.151 15.649 1.00 90.19 93 GLN A O 1
ATOM 780 N N . THR A 1 94 ? -17.631 0.487 14.459 1.00 86.75 94 THR A N 1
ATOM 781 C CA . THR A 1 94 ? -16.734 -0.562 15.000 1.00 86.75 94 THR A CA 1
ATOM 782 C C . THR A 1 94 ? -16.230 -0.297 16.423 1.00 86.75 94 THR A C 1
ATOM 784 O O . THR A 1 94 ? -15.587 -1.162 17.013 1.00 86.75 94 THR A O 1
ATOM 787 N N . GLY A 1 95 ? -16.458 0.903 16.968 1.00 90.00 95 GLY A N 1
ATOM 788 C CA . GLY A 1 95 ? -15.934 1.312 18.278 1.00 90.00 95 GLY A CA 1
ATOM 789 C C . GLY A 1 95 ? -14.421 1.575 18.311 1.00 90.00 95 GLY A C 1
ATOM 790 O O . GLY A 1 95 ? -13.868 1.822 19.381 1.00 90.00 95 GLY A O 1
ATOM 791 N N . LEU A 1 96 ? -13.736 1.548 17.159 1.00 92.19 96 LEU A N 1
ATOM 792 C CA . LEU A 1 96 ? -12.311 1.875 17.054 1.00 92.19 96 LEU A CA 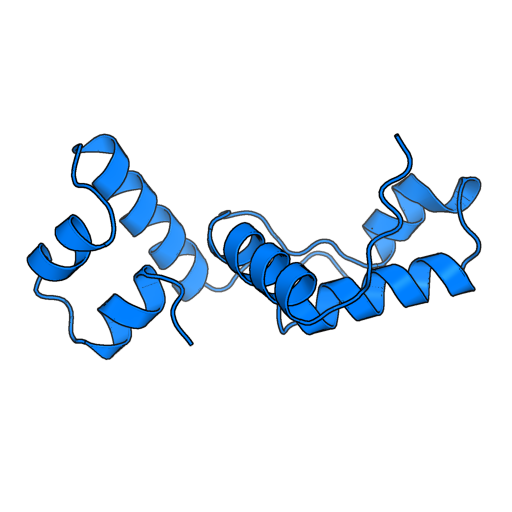1
ATOM 793 C C . LEU A 1 96 ? -12.027 3.317 17.496 1.00 92.19 96 LEU A C 1
ATOM 795 O O . LEU A 1 96 ? -12.825 4.225 17.265 1.00 92.19 96 LEU A O 1
ATOM 799 N N . ALA A 1 97 ? -10.845 3.559 18.065 1.00 95.44 97 ALA A N 1
ATOM 800 C CA . ALA A 1 97 ? -10.386 4.917 18.350 1.00 95.44 97 ALA A CA 1
ATOM 801 C C . ALA A 1 97 ? -10.300 5.751 17.057 1.00 95.44 97 ALA A C 1
ATOM 803 O O . ALA A 1 97 ? -9.921 5.226 16.007 1.00 95.44 97 ALA A O 1
ATOM 804 N N . LYS A 1 98 ? -10.583 7.061 17.133 1.00 93.88 98 LYS A N 1
ATOM 805 C CA . LYS A 1 98 ? -10.587 7.968 15.964 1.00 93.88 98 LYS A CA 1
ATOM 806 C C . LYS A 1 98 ? -9.342 7.842 15.063 1.00 93.88 98 LYS A C 1
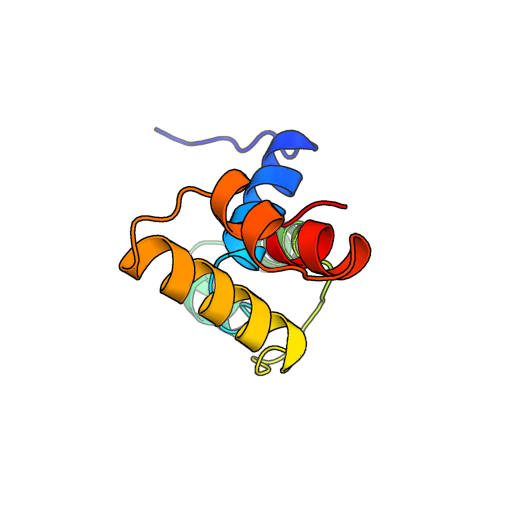ATOM 808 O O . LYS A 1 98 ? -9.532 7.726 13.858 1.00 93.88 98 LYS A O 1
ATOM 813 N N . PRO A 1 99 ? -8.100 7.758 15.589 1.00 94.19 99 PRO A N 1
ATOM 814 C CA . PRO A 1 99 ? -6.918 7.600 14.735 1.00 94.19 99 PRO A CA 1
ATOM 815 C C . PRO A 1 99 ? -6.927 6.306 13.910 1.00 94.19 99 PRO A C 1
ATOM 817 O O . PRO A 1 99 ? -6.476 6.288 12.768 1.00 94.19 99 PRO A O 1
ATOM 820 N N . LEU A 1 100 ? -7.470 5.218 14.467 1.00 93.31 100 LEU A N 1
ATOM 821 C CA . LEU A 1 100 ? -7.605 3.947 13.757 1.00 93.31 100 LEU A CA 1
ATOM 822 C C . LEU A 1 100 ? -8.726 4.007 12.718 1.00 93.31 100 LEU A C 1
ATOM 824 O O . LEU A 1 100 ? -8.566 3.447 11.639 1.00 93.31 100 LEU A O 1
ATOM 828 N N . GLN A 1 101 ? -9.823 4.717 12.999 1.00 94.56 101 GLN A N 1
ATOM 829 C CA . GLN A 1 101 ? -10.875 4.944 12.004 1.00 94.56 101 GLN A CA 1
ATOM 830 C C . GLN A 1 101 ? -10.328 5.712 10.794 1.00 94.56 101 GLN A C 1
ATOM 832 O O . GLN A 1 101 ? -10.458 5.228 9.671 1.00 94.56 101 GLN A O 1
ATOM 837 N N . SER A 1 102 ? -9.630 6.830 11.022 1.00 94.19 102 SER A N 1
ATOM 838 C CA . SER A 1 102 ? -8.988 7.616 9.959 1.00 94.19 102 SER A CA 1
ATOM 839 C C . SER A 1 102 ? -7.986 6.785 9.155 1.00 94.19 102 SER A C 1
ATOM 841 O O . SER A 1 102 ? -8.011 6.790 7.922 1.00 94.19 102 SER A O 1
ATOM 843 N N . PHE A 1 103 ? -7.172 5.973 9.838 1.00 94.00 103 PHE A N 1
ATOM 844 C CA . PHE A 1 103 ? -6.254 5.042 9.183 1.00 94.00 103 PHE A CA 1
ATOM 845 C C . PHE A 1 103 ? -6.978 4.047 8.261 1.00 94.00 103 PHE A C 1
ATOM 847 O O . PHE A 1 103 ? -6.548 3.832 7.125 1.00 94.00 103 PHE A O 1
ATOM 854 N N . VAL A 1 104 ? -8.080 3.439 8.714 1.00 93.62 104 VAL A N 1
ATOM 855 C CA . VAL A 1 104 ? -8.859 2.485 7.905 1.00 93.62 104 VAL A CA 1
ATOM 856 C C . VAL A 1 104 ? -9.626 3.190 6.780 1.00 93.62 104 VAL A C 1
ATOM 858 O O . VAL A 1 104 ? -9.754 2.622 5.692 1.00 93.62 104 VAL A O 1
ATOM 861 N N . ASN A 1 105 ? -10.057 4.437 6.978 1.00 93.81 105 ASN A N 1
ATOM 862 C CA . ASN A 1 105 ? -10.687 5.284 5.959 1.00 93.81 105 ASN A CA 1
ATOM 863 C C . ASN A 1 105 ? -9.726 5.798 4.880 1.00 93.81 105 ASN A C 1
ATOM 865 O O . ASN A 1 105 ? -10.186 6.350 3.883 1.00 93.81 105 ASN A O 1
ATOM 869 N N . LEU A 1 106 ? -8.420 5.553 5.019 1.00 92.69 106 LEU A N 1
ATOM 870 C CA . LEU A 1 106 ? -7.373 6.068 4.128 1.00 92.69 106 LEU A CA 1
ATOM 871 C C . LEU A 1 106 ? -7.219 7.596 4.203 1.00 92.69 106 LEU A C 1
ATOM 873 O O . LEU A 1 106 ? -6.712 8.211 3.260 1.00 92.69 106 LEU A O 1
ATOM 877 N N . GLU A 1 107 ? -7.632 8.208 5.310 1.00 91.00 107 GLU A N 1
ATOM 878 C CA . GLU A 1 107 ? -7.455 9.638 5.569 1.00 91.00 107 GLU A CA 1
ATOM 879 C C . GLU A 1 107 ? -5.966 9.973 5.799 1.00 91.00 107 GLU A C 1
ATOM 881 O O . GLU A 1 107 ? -5.130 9.074 5.951 1.00 91.00 107 GLU A O 1
ATOM 886 N N . LYS A 1 108 ? -5.626 11.265 5.726 1.00 78.12 108 LYS A N 1
ATOM 887 C CA . LYS A 1 108 ? -4.280 11.778 6.026 1.00 78.12 108 LYS A CA 1
ATOM 888 C C . LYS A 1 108 ? -4.145 12.131 7.497 1.00 78.12 108 LYS A C 1
ATOM 890 O O . LYS A 1 108 ? -5.140 12.634 8.058 1.00 78.12 108 LYS A O 1
#

Mean predicted aligned error: 6.23 Å

Foldseek 3Di:
DDPPPPLDPVVLQVLLQVVLQDQAWDDALVNLCVVCVVPDPPVVSVVVLVSNCVSNVHHDNDTDGDDPLSNVLNVVVVVCVVVVNDPPRSLVVPPDDPVSSCSSNSHD

InterPro domains:
  IPR001496 SOCS box domain [PF07525] (64-104)

pLDDT: mean 86.66, std 12.25, range [33.41, 95.44]

Solvent-accessible surface area (backbone atoms only — not comparable to full-atom values): 6468 Å² total; per-residue (Å²): 135,84,81,78,71,69,90,41,71,68,56,38,48,52,50,26,52,53,62,68,58,49,72,66,55,59,84,16,57,56,57,53,44,70,76,39,50,93,79,42,54,71,72,56,48,55,52,52,47,51,53,51,27,65,33,67,72,54,86,50,76,56,76,50,81,64,54,68,70,54,45,51,36,28,49,53,56,48,54,34,51,76,70,71,33,55,83,65,67,43,51,74,71,66,74,59,56,69,72,57,40,38,57,61,69,65,55,134

Sequence (108 aa):
MYMVACRNEATSEALRLLWNSFPDAYISFKELKTVFGNVFTDKKLKSIYRFYARAVGEFHEYAEPRSLQHQCRSIVRRVLRENKNWIPEGISQTGLAKPLQSFVNLEK

Secondary structure (DSSP, 8-state):
--------HHHHHHHHHHHHH--SPPPPHHHHHHHHTTTS-HHHHHHHHHHHHHHHT---SS--PPPHHHHHHHHHHHHHHHTT--TTHHHHTT---HHHHHHHHT--

Radius of gyration: 16.45 Å; Cα contacts (8 Å, |Δi|>4): 90; chains: 1; bounding box: 38×26×44 Å